Protein AF-A0A7C1LPQ9-F1 (afdb_monomer)

Nearest PDB structures (foldseek):
  4yba-assembly1_A  TM=8.830E-01  e=9.292E-02  Klebsiella pneumoniae
  3g5g-assembly1_A  TM=7.109E-01  e=3.846E-01  Enterobacter sp. RFL1396
  3g5g-assembly5_I  TM=6.993E-01  e=4.629E-01  Enterobacter sp. RFL1396
  3g5g-assembly5_J  TM=7.380E-01  e=4.924E-01  Enterobacter sp. RFL1396
  3eus-assembly1_A  TM=6.928E-01  e=1.916E+00  Ruegeria pomeroyi

Sequence (92 aa):
MVDLALIKPRLMGPNFKRLLKSLSLTKWRVSKDCNITYRTLINWQAGKTTPSDELAIRVGKYLGIIGSTEQEIMEIKKQMKELQDRIERLSK

Foldseek 3Di:
DDDLVVQQVCLAAVNVVVLCVVVVHDLVRLCVVLVHDSVVSVCRNVVNDTDDPVSSVSSCVVSCVPPPCVVVVVVVVVVVVVVVVVVVVVVD

Secondary structure (DSSP, 8-state):
---HHHHGGGGSHHHHHHHHHHTT--HHHHHHHTT--HHHHHHHHTTSSPPPHHHHHHHHHHTTSS--HHHHHHHHHHHHHHHHHHHHHH--

Radius of gyration: 17.95 Å; Cα contacts (8 Å, |Δi|>4): 73; chains: 1; bounding box: 32×23×58 Å

pLDDT: mean 90.6, std 9.87, range [56.5, 97.62]

Structure (mmCIF, N/CA/C/O backbone):
data_AF-A0A7C1LPQ9-F1
#
_entry.id   AF-A0A7C1LPQ9-F1
#
loop_
_atom_site.group_PDB
_atom_site.id
_atom_site.type_symbol
_atom_site.label_atom_id
_atom_site.label_alt_id
_atom_site.label_comp_id
_atom_site.label_asym_id
_atom_site.label_entity_id
_atom_site.label_seq_id
_atom_site.pdbx_PDB_ins_code
_atom_site.Cartn_x
_atom_site.Cartn_y
_atom_site.Cartn_z
_atom_site.occupancy
_atom_site.B_iso_or_equiv
_atom_site.auth_seq_id
_atom_site.auth_comp_id
_atom_site.auth_asym_id
_atom_site.auth_atom_id
_atom_site.pdbx_PDB_model_num
ATOM 1 N N . MET A 1 1 ? 0.669 11.288 11.824 1.00 63.47 1 MET A N 1
ATOM 2 C CA . MET A 1 1 ? 1.711 11.396 10.778 1.00 63.47 1 MET A CA 1
ATOM 3 C C . MET A 1 1 ? 1.839 10.033 10.115 1.00 63.47 1 MET A C 1
ATOM 5 O O . MET A 1 1 ? 1.835 9.045 10.835 1.00 63.47 1 MET A O 1
ATOM 9 N N . VAL A 1 2 ? 1.845 9.960 8.781 1.00 78.00 2 VAL A N 1
ATOM 10 C CA . VAL A 1 2 ? 1.959 8.684 8.051 1.00 78.00 2 VAL A CA 1
ATOM 11 C C . VAL A 1 2 ? 3.400 8.179 8.158 1.00 78.00 2 VAL A C 1
ATOM 13 O O . VAL A 1 2 ? 4.317 8.901 7.774 1.00 78.00 2 VAL A O 1
ATOM 16 N N . ASP A 1 3 ? 3.604 6.962 8.666 1.00 84.19 3 ASP A N 1
ATOM 17 C CA . ASP A 1 3 ? 4.942 6.371 8.783 1.00 84.19 3 ASP A CA 1
ATOM 18 C C . ASP A 1 3 ? 5.422 5.812 7.432 1.00 84.19 3 ASP A C 1
ATOM 20 O O . ASP A 1 3 ? 5.150 4.671 7.043 1.00 84.19 3 ASP A O 1
ATOM 24 N N . LEU A 1 4 ? 6.142 6.648 6.684 1.00 84.94 4 LEU A N 1
ATOM 25 C CA . LEU A 1 4 ? 6.663 6.303 5.361 1.00 84.94 4 LEU A CA 1
ATOM 26 C C . LEU A 1 4 ? 7.794 5.272 5.400 1.00 84.94 4 LEU A C 1
ATOM 28 O O . LEU A 1 4 ? 7.996 4.578 4.396 1.00 84.94 4 LEU A O 1
ATOM 32 N N . ALA A 1 5 ? 8.501 5.143 6.527 1.00 86.44 5 ALA A N 1
ATOM 33 C CA . ALA A 1 5 ? 9.543 4.136 6.699 1.00 86.44 5 ALA A CA 1
ATOM 34 C C . ALA A 1 5 ? 8.935 2.726 6.744 1.00 86.44 5 ALA A C 1
ATOM 36 O O . ALA A 1 5 ? 9.543 1.781 6.245 1.00 86.44 5 ALA A O 1
ATOM 37 N N . LEU A 1 6 ? 7.697 2.601 7.233 1.00 84.62 6 LEU A N 1
ATOM 38 C CA . LEU A 1 6 ? 6.939 1.350 7.210 1.00 84.62 6 LEU A CA 1
ATOM 39 C C . LEU A 1 6 ? 6.288 1.061 5.842 1.00 84.62 6 LEU A C 1
ATOM 41 O O . LEU A 1 6 ? 6.161 -0.097 5.433 1.00 84.62 6 LEU A O 1
ATOM 45 N N . ILE A 1 7 ? 5.874 2.100 5.109 1.00 88.75 7 ILE A N 1
ATOM 46 C CA . ILE A 1 7 ? 5.088 1.952 3.869 1.00 88.75 7 ILE A CA 1
ATOM 47 C C . ILE A 1 7 ? 5.965 1.669 2.651 1.00 88.75 7 ILE A C 1
ATOM 49 O O . ILE A 1 7 ? 5.677 0.743 1.889 1.00 88.75 7 ILE A O 1
ATOM 53 N N . LYS A 1 8 ? 7.036 2.444 2.441 1.00 92.69 8 LYS A N 1
ATOM 54 C CA . LYS A 1 8 ? 7.864 2.332 1.227 1.00 92.69 8 LYS A CA 1
ATOM 55 C C . LYS A 1 8 ? 8.419 0.914 1.007 1.00 92.69 8 LYS A C 1
ATOM 57 O O . LYS A 1 8 ? 8.297 0.426 -0.118 1.00 92.69 8 LYS A O 1
ATOM 62 N N . PRO A 1 9 ? 8.906 0.182 2.030 1.00 93.88 9 PRO A N 1
ATOM 63 C CA . PRO A 1 9 ? 9.373 -1.196 1.850 1.00 93.88 9 PRO A CA 1
ATOM 64 C C . PRO A 1 9 ? 8.287 -2.182 1.396 1.00 93.88 9 PRO A C 1
ATOM 66 O O . PRO A 1 9 ? 8.600 -3.191 0.759 1.00 93.88 9 PRO A O 1
ATOM 69 N N . ARG A 1 10 ? 7.007 -1.916 1.699 1.00 92.31 10 ARG A N 1
ATOM 70 C CA . ARG A 1 10 ? 5.870 -2.734 1.235 1.00 92.31 10 ARG A CA 1
ATOM 71 C C . ARG A 1 10 ? 5.546 -2.497 -0.240 1.00 92.31 10 ARG A C 1
ATOM 73 O O . ARG A 1 10 ? 5.062 -3.405 -0.911 1.00 92.31 10 ARG A O 1
ATOM 80 N N . LEU A 1 11 ? 5.847 -1.301 -0.745 1.00 93.69 11 LEU A N 1
ATOM 81 C CA . LEU A 1 11 ? 5.635 -0.894 -2.137 1.00 93.69 11 LEU A CA 1
ATOM 82 C C . LEU A 1 11 ? 6.804 -1.252 -3.064 1.00 93.69 11 LEU A C 1
ATOM 84 O O . LEU A 1 11 ? 6.754 -0.953 -4.256 1.00 93.69 11 LEU A O 1
ATOM 88 N N . MET A 1 12 ? 7.844 -1.907 -2.547 1.00 95.44 12 MET A N 1
ATOM 89 C CA . MET A 1 12 ? 9.054 -2.231 -3.298 1.00 95.44 12 MET A CA 1
ATOM 90 C C . MET A 1 12 ? 9.346 -3.730 -3.332 1.00 95.44 12 MET A C 1
ATOM 92 O O . MET A 1 12 ? 8.889 -4.513 -2.495 1.00 95.44 12 MET A O 1
ATOM 96 N N . GLY A 1 13 ? 10.150 -4.135 -4.314 1.00 94.25 13 GLY A N 1
ATOM 97 C CA . GLY A 1 13 ? 10.760 -5.457 -4.330 1.00 94.25 13 GLY A CA 1
ATOM 98 C C . GLY A 1 13 ? 9.746 -6.615 -4.381 1.00 94.25 13 GLY A C 1
ATOM 99 O O . GLY A 1 13 ? 8.626 -6.477 -4.896 1.00 94.25 13 GLY A O 1
ATOM 100 N N . PRO A 1 14 ? 10.101 -7.781 -3.808 1.00 94.00 14 PRO A N 1
ATOM 101 C CA . PRO A 1 14 ? 9.201 -8.930 -3.726 1.00 94.00 14 PRO A CA 1
ATOM 102 C C . PRO A 1 14 ? 7.990 -8.682 -2.811 1.00 94.00 14 PRO A C 1
ATOM 104 O O . PRO A 1 14 ? 6.959 -9.335 -2.986 1.00 94.00 14 PRO A O 1
ATOM 107 N N . ASN A 1 15 ? 8.073 -7.733 -1.869 1.00 93.31 15 ASN A N 1
ATOM 108 C CA . ASN A 1 15 ? 6.949 -7.353 -1.007 1.00 93.31 15 ASN A CA 1
ATOM 109 C C . ASN A 1 15 ? 5.797 -6.790 -1.829 1.00 93.31 15 ASN A C 1
ATOM 111 O O . ASN A 1 15 ? 4.660 -7.221 -1.654 1.00 93.31 15 ASN A O 1
ATOM 115 N N . PHE A 1 16 ? 6.109 -5.924 -2.793 1.00 95.00 16 PHE A N 1
ATOM 116 C CA . PHE A 1 16 ? 5.095 -5.331 -3.650 1.00 95.00 16 PHE A CA 1
ATOM 117 C C . PHE A 1 16 ? 4.355 -6.385 -4.474 1.00 95.00 16 PHE A C 1
ATOM 119 O O . PHE A 1 16 ? 3.128 -6.398 -4.526 1.00 95.00 16 PHE A O 1
ATOM 126 N N . LYS A 1 17 ? 5.088 -7.342 -5.059 1.00 94.75 17 LYS A N 1
ATOM 127 C CA . LYS A 1 17 ? 4.480 -8.453 -5.809 1.00 94.75 17 LYS A CA 1
ATOM 128 C C . LYS A 1 17 ? 3.556 -9.298 -4.923 1.00 94.75 17 LYS A C 1
ATOM 130 O O . LYS A 1 17 ? 2.474 -9.671 -5.371 1.00 94.75 17 LYS A O 1
ATOM 135 N N . ARG A 1 18 ? 3.976 -9.608 -3.690 1.00 95.19 18 ARG A N 1
ATOM 136 C CA . ARG A 1 18 ? 3.165 -10.374 -2.727 1.00 95.19 18 ARG A CA 1
ATOM 137 C C . ARG A 1 18 ? 1.899 -9.621 -2.329 1.00 95.19 18 ARG A C 1
ATOM 139 O O . ARG A 1 18 ? 0.831 -10.220 -2.350 1.00 95.19 18 ARG A O 1
ATOM 146 N N . LEU A 1 19 ? 2.020 -8.326 -2.055 1.00 94.19 19 LEU A N 1
ATOM 147 C CA . LEU A 1 19 ? 0.898 -7.465 -1.693 1.00 94.19 19 LEU A CA 1
ATOM 148 C C . LEU A 1 19 ? -0.151 -7.381 -2.809 1.00 94.19 19 LEU A C 1
ATOM 150 O O . LEU A 1 19 ? -1.341 -7.539 -2.563 1.00 94.19 19 LEU A O 1
ATOM 154 N N . LEU A 1 20 ? 0.277 -7.187 -4.059 1.00 95.38 20 LEU A N 1
ATOM 155 C CA . LEU A 1 20 ? -0.663 -7.170 -5.181 1.00 95.38 20 LEU A CA 1
ATOM 156 C C . LEU A 1 20 ? -1.371 -8.517 -5.348 1.00 95.38 20 LEU A C 1
ATOM 158 O O . LEU A 1 20 ? -2.570 -8.548 -5.613 1.00 95.38 20 LEU A O 1
ATOM 162 N N . LYS A 1 21 ? -0.651 -9.626 -5.137 1.00 96.12 21 LYS A N 1
ATOM 163 C CA . LYS A 1 21 ? -1.233 -10.970 -5.194 1.00 96.12 21 LYS A CA 1
ATOM 164 C C . LYS A 1 21 ? -2.279 -11.192 -4.096 1.00 96.12 21 LYS A C 1
ATOM 166 O O . LYS A 1 21 ? -3.316 -11.766 -4.397 1.00 96.12 21 LYS A O 1
ATOM 171 N N . SER A 1 22 ? -2.038 -10.740 -2.861 1.00 95.19 22 SER A N 1
ATOM 172 C CA . SER A 1 22 ? -3.015 -10.884 -1.767 1.00 95.19 22 SER A CA 1
ATOM 173 C C . SER A 1 22 ? -4.271 -10.036 -1.966 1.00 95.19 22 SER A C 1
ATOM 175 O O . SER A 1 22 ? -5.322 -10.386 -1.448 1.00 95.19 22 SER A O 1
ATOM 177 N N . LEU A 1 23 ? -4.164 -8.938 -2.717 1.00 93.81 23 LEU A N 1
ATOM 178 C CA . LEU A 1 23 ? -5.282 -8.050 -3.040 1.00 93.81 23 LEU A CA 1
ATOM 179 C C . LEU A 1 23 ? -5.959 -8.393 -4.378 1.00 93.81 23 LEU A C 1
ATOM 181 O O . LEU A 1 23 ? -6.850 -7.668 -4.805 1.00 93.81 23 LEU A O 1
ATOM 185 N N . SER A 1 24 ? -5.529 -9.455 -5.072 1.00 96.31 24 SER A N 1
ATOM 186 C CA . SER A 1 24 ? -6.005 -9.799 -6.425 1.00 96.31 24 SER A CA 1
ATOM 187 C C . SER A 1 24 ? -5.884 -8.639 -7.430 1.00 96.31 24 SER A C 1
ATOM 189 O O . SER A 1 24 ? -6.682 -8.501 -8.355 1.00 96.31 24 SER A O 1
ATOM 191 N N . LEU A 1 25 ? -4.860 -7.796 -7.262 1.00 96.06 25 LEU A N 1
ATOM 192 C CA . LEU A 1 25 ? -4.603 -6.620 -8.090 1.00 96.06 25 LEU A CA 1
ATOM 193 C C . LEU A 1 25 ? -3.454 -6.854 -9.068 1.00 96.06 25 LEU A C 1
ATOM 195 O O . LEU A 1 25 ? -2.505 -7.600 -8.823 1.00 96.06 25 LEU A O 1
ATOM 199 N N . THR A 1 26 ? -3.498 -6.129 -10.183 1.00 96.56 26 THR A N 1
ATOM 200 C CA . THR A 1 26 ? -2.395 -6.072 -11.144 1.00 96.56 26 THR A CA 1
ATOM 201 C C . THR A 1 26 ? -1.694 -4.721 -11.068 1.00 96.56 26 THR A C 1
ATOM 203 O O . THR A 1 26 ? -2.306 -3.696 -10.770 1.00 96.56 26 THR A O 1
ATOM 206 N N . LYS A 1 27 ? -0.402 -4.685 -11.421 1.00 95.94 27 LYS A N 1
ATOM 207 C CA . LYS A 1 27 ? 0.329 -3.416 -11.590 1.00 95.94 27 LYS A CA 1
ATOM 208 C C . LYS A 1 27 ? -0.364 -2.485 -12.592 1.00 95.94 27 LYS A C 1
ATOM 210 O O . LYS A 1 27 ? -0.296 -1.275 -12.440 1.00 95.94 27 LYS A O 1
ATOM 215 N N . TRP A 1 28 ? -1.026 -3.038 -13.610 1.00 97.44 28 TRP A N 1
ATOM 216 C CA . TRP A 1 28 ? -1.789 -2.246 -14.574 1.00 97.44 28 TRP A CA 1
ATOM 217 C C . TRP A 1 28 ? -2.953 -1.517 -13.899 1.00 97.44 28 TRP A C 1
ATOM 219 O O . TRP A 1 28 ? -3.121 -0.320 -14.116 1.00 97.44 28 TRP A O 1
ATOM 229 N N . ARG A 1 29 ? -3.691 -2.202 -13.017 1.00 96.75 29 ARG A N 1
ATOM 230 C CA . ARG A 1 29 ? -4.793 -1.591 -12.270 1.00 96.75 29 ARG A CA 1
ATOM 231 C C . ARG A 1 29 ? -4.302 -0.467 -11.355 1.00 96.75 29 ARG A C 1
ATOM 233 O O . ARG A 1 29 ? -4.827 0.635 -11.423 1.00 96.75 29 ARG A O 1
ATOM 240 N N . VAL A 1 30 ? -3.222 -0.704 -10.605 1.00 96.56 30 VAL A N 1
ATOM 241 C CA . VAL A 1 30 ? -2.576 0.330 -9.771 1.00 96.56 30 VAL A CA 1
ATOM 242 C C . VAL A 1 30 ? -2.094 1.513 -10.617 1.00 96.56 30 VAL A C 1
ATOM 244 O O . VAL A 1 30 ? -2.252 2.663 -10.228 1.00 96.56 30 VAL A O 1
ATOM 247 N N . SER A 1 31 ? -1.521 1.246 -11.795 1.00 97.56 31 SER A N 1
ATOM 248 C CA . SER A 1 31 ? -1.056 2.286 -12.720 1.00 97.56 31 SER A CA 1
ATOM 249 C C . SER A 1 31 ? -2.193 3.215 -13.149 1.00 97.56 31 SER A C 1
ATOM 251 O O . SER A 1 31 ? -2.033 4.436 -13.103 1.00 97.56 31 SER A O 1
ATOM 253 N N . LYS A 1 32 ? -3.339 2.639 -13.526 1.00 97.31 32 LYS A N 1
ATOM 254 C CA . LYS A 1 32 ? -4.526 3.386 -13.949 1.00 97.31 32 LYS A CA 1
ATOM 255 C C . LYS A 1 32 ? -5.168 4.144 -12.793 1.00 97.31 32 LYS A C 1
ATOM 257 O O . LYS A 1 32 ? -5.356 5.350 -12.906 1.00 97.31 32 LYS A O 1
ATOM 262 N N . ASP A 1 33 ? -5.423 3.469 -11.680 1.00 95.94 33 ASP A N 1
ATOM 263 C CA . ASP A 1 33 ? -6.206 4.036 -10.580 1.00 95.94 33 ASP A CA 1
ATOM 264 C C . ASP A 1 33 ? -5.402 5.051 -9.745 1.00 95.94 33 ASP A C 1
ATOM 266 O O . ASP A 1 33 ? -5.970 5.991 -9.197 1.00 95.94 33 ASP A O 1
ATOM 270 N N . CYS A 1 34 ? -4.072 4.916 -9.668 1.00 95.06 34 CYS A N 1
ATOM 271 C CA . CYS A 1 34 ? -3.209 5.861 -8.945 1.00 95.06 34 CYS A CA 1
ATOM 272 C C . CYS A 1 34 ? -2.561 6.929 -9.840 1.00 95.06 34 CYS A C 1
ATOM 274 O O . CYS A 1 34 ? -1.769 7.733 -9.336 1.00 95.06 34 CYS A O 1
ATOM 276 N N . ASN A 1 35 ? -2.856 6.935 -11.146 1.00 96.12 35 ASN A N 1
ATOM 277 C CA . ASN A 1 35 ? -2.221 7.804 -12.140 1.00 96.12 35 ASN A CA 1
ATOM 278 C C . ASN A 1 35 ? -0.681 7.797 -12.030 1.00 96.12 35 ASN A C 1
ATOM 280 O O . ASN A 1 35 ? -0.031 8.820 -11.806 1.00 96.12 35 ASN A O 1
ATOM 284 N N . ILE A 1 36 ? -0.102 6.600 -12.115 1.00 96.00 36 ILE A N 1
ATOM 285 C CA . ILE A 1 36 ? 1.344 6.365 -12.075 1.00 96.00 36 ILE A CA 1
ATOM 286 C C . ILE A 1 36 ? 1.732 5.498 -13.264 1.00 96.00 36 ILE A C 1
ATOM 288 O O . ILE A 1 36 ? 0.999 4.584 -13.636 1.00 96.00 36 ILE A O 1
ATOM 292 N N . THR A 1 37 ? 2.883 5.748 -13.888 1.00 97.25 37 THR A N 1
ATOM 293 C CA . THR A 1 37 ? 3.267 4.948 -15.056 1.00 97.25 37 THR A CA 1
ATOM 294 C C . THR A 1 37 ? 3.523 3.491 -14.665 1.00 97.25 37 THR A C 1
ATOM 296 O O . THR A 1 37 ? 4.117 3.191 -13.625 1.00 97.25 37 THR A O 1
ATOM 299 N N . TYR A 1 38 ? 3.132 2.565 -15.539 1.00 97.19 38 TYR A N 1
ATOM 300 C CA . TYR A 1 38 ? 3.409 1.141 -15.351 1.00 97.19 38 TYR A CA 1
ATOM 301 C C . TYR A 1 38 ? 4.915 0.865 -15.187 1.00 97.19 38 TYR A C 1
ATOM 303 O O . TYR A 1 38 ? 5.317 0.021 -14.384 1.00 97.19 38 TYR A O 1
ATOM 311 N N . ARG A 1 39 ? 5.761 1.634 -15.891 1.00 97.62 39 ARG A N 1
ATOM 312 C CA . ARG A 1 39 ? 7.225 1.553 -15.791 1.00 97.62 39 ARG A CA 1
ATOM 313 C C . ARG A 1 39 ? 7.728 1.898 -14.390 1.00 97.62 39 ARG A C 1
ATOM 315 O O . ARG A 1 39 ? 8.609 1.208 -13.884 1.00 97.62 39 ARG A O 1
ATOM 322 N N . THR A 1 40 ? 7.145 2.904 -13.742 1.00 96.62 40 THR A N 1
ATOM 323 C CA . THR A 1 40 ? 7.477 3.256 -12.356 1.00 96.62 40 THR A CA 1
ATOM 324 C C . THR A 1 40 ? 7.208 2.081 -11.413 1.00 96.62 40 THR A C 1
ATOM 326 O O . THR A 1 40 ? 8.077 1.718 -10.627 1.00 96.62 40 THR A O 1
ATOM 329 N N . LEU A 1 41 ? 6.063 1.407 -11.558 1.00 96.75 41 LEU A N 1
ATOM 330 C CA . LEU A 1 41 ? 5.718 0.236 -10.742 1.00 96.75 41 LEU A CA 1
ATOM 331 C C . LEU A 1 41 ? 6.632 -0.970 -11.002 1.00 96.75 41 LEU A C 1
ATOM 333 O O . LEU A 1 41 ? 6.945 -1.715 -10.073 1.00 96.75 41 LEU A O 1
ATOM 337 N N . ILE A 1 42 ? 7.085 -1.169 -12.245 1.00 97.19 42 ILE A N 1
ATOM 338 C CA . ILE A 1 42 ? 8.121 -2.168 -12.556 1.00 97.19 42 ILE A CA 1
ATOM 339 C C . ILE A 1 42 ? 9.413 -1.838 -11.807 1.00 97.19 42 ILE A C 1
ATOM 341 O O . ILE A 1 42 ? 9.987 -2.721 -11.171 1.00 97.19 42 ILE A O 1
ATOM 345 N N . ASN A 1 43 ? 9.864 -0.584 -11.863 1.00 97.31 43 ASN A N 1
ATOM 346 C CA . ASN A 1 43 ? 11.102 -0.167 -11.210 1.00 97.31 43 ASN A CA 1
ATOM 347 C C . ASN A 1 43 ? 11.019 -0.313 -9.685 1.00 97.31 43 ASN A C 1
ATOM 349 O O . ASN A 1 43 ? 11.984 -0.769 -9.074 1.00 97.31 43 ASN A O 1
ATOM 353 N N . TRP A 1 44 ? 9.866 -0.015 -9.080 1.00 96.81 44 TRP A N 1
ATOM 354 C CA . TRP A 1 44 ? 9.622 -0.256 -7.655 1.00 96.81 44 TRP A CA 1
ATOM 355 C C . TRP A 1 44 ? 9.688 -1.742 -7.307 1.00 96.81 44 TRP A C 1
ATOM 357 O O . TRP A 1 44 ? 10.398 -2.130 -6.381 1.00 96.81 44 TRP A O 1
ATOM 367 N N . GLN A 1 45 ? 9.013 -2.598 -8.083 1.00 95.69 45 GLN A N 1
ATOM 368 C CA . GLN A 1 45 ? 9.035 -4.048 -7.867 1.00 95.69 45 GLN A CA 1
ATOM 369 C C . GLN A 1 45 ? 10.439 -4.644 -8.053 1.00 95.69 45 GLN A C 1
ATOM 371 O O . GLN A 1 45 ? 10.779 -5.633 -7.414 1.00 95.69 45 GLN A O 1
ATOM 376 N N . ALA A 1 46 ? 11.252 -4.057 -8.930 1.00 95.62 46 ALA A N 1
ATOM 377 C CA . ALA A 1 46 ? 12.643 -4.446 -9.133 1.00 95.62 46 ALA A CA 1
ATOM 378 C C . ALA A 1 46 ? 13.602 -3.833 -8.094 1.00 95.62 46 ALA A C 1
ATOM 380 O O . ALA A 1 46 ? 14.791 -4.126 -8.137 1.00 95.62 46 ALA A O 1
ATOM 381 N N . GLY A 1 47 ? 13.118 -2.964 -7.197 1.00 94.50 47 GLY A N 1
ATOM 382 C CA . GLY A 1 47 ? 13.947 -2.263 -6.212 1.00 94.50 47 GLY A CA 1
ATOM 383 C C . GLY A 1 47 ? 14.870 -1.192 -6.805 1.00 94.50 47 GLY A C 1
ATOM 384 O O . GLY A 1 47 ? 15.749 -0.703 -6.110 1.00 94.50 47 GLY A O 1
ATOM 385 N N . LYS A 1 48 ? 14.679 -0.808 -8.075 1.00 96.00 48 LYS A N 1
ATOM 386 C CA . LYS A 1 48 ? 15.539 0.158 -8.784 1.00 96.00 48 LYS A CA 1
ATOM 387 C C . LYS A 1 48 ? 15.324 1.599 -8.335 1.00 96.00 48 LYS A C 1
ATOM 389 O O . LYS A 1 48 ? 16.217 2.425 -8.467 1.00 96.00 48 LYS A O 1
ATOM 394 N N . THR A 1 49 ? 14.119 1.916 -7.874 1.00 95.81 49 THR A N 1
ATOM 395 C CA . THR A 1 49 ? 13.740 3.273 -7.468 1.00 95.81 49 THR A CA 1
ATOM 396 C C . THR A 1 49 ? 12.792 3.208 -6.28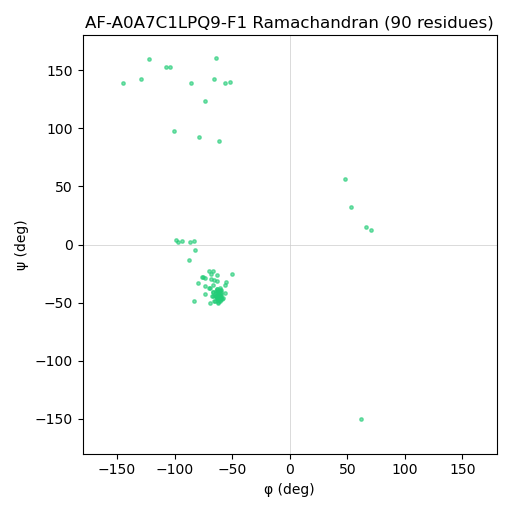4 1.00 95.81 49 THR A C 1
ATOM 398 O O . THR A 1 49 ? 11.863 2.397 -6.294 1.00 95.81 49 THR A O 1
ATOM 401 N N . THR A 1 50 ? 12.983 4.106 -5.325 1.00 94.31 50 THR A N 1
ATOM 402 C CA . THR A 1 50 ? 12.105 4.268 -4.163 1.00 94.31 50 THR A CA 1
ATOM 403 C C . THR A 1 50 ? 10.937 5.201 -4.505 1.00 94.31 50 THR A C 1
ATOM 405 O O . THR A 1 50 ? 11.151 6.208 -5.183 1.00 94.31 50 THR A O 1
ATOM 408 N N . PRO A 1 51 ? 9.701 4.909 -4.061 1.00 94.56 51 PRO A N 1
ATOM 409 C CA . P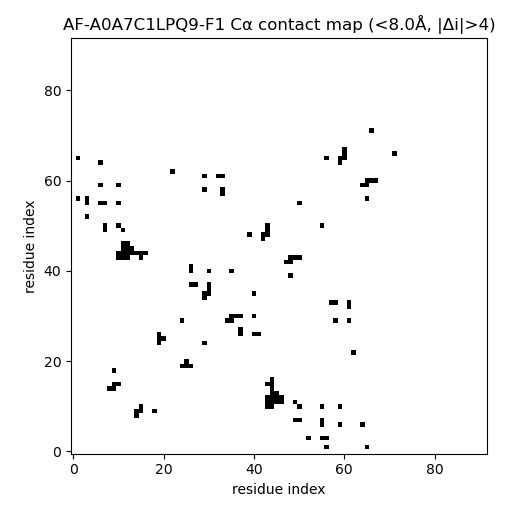RO A 1 51 ? 8.584 5.841 -4.181 1.00 94.56 51 PRO A CA 1
ATOM 410 C C . PRO A 1 51 ? 8.889 7.190 -3.514 1.00 94.56 51 PRO A C 1
ATOM 412 O O . PRO A 1 51 ? 9.413 7.223 -2.395 1.00 94.56 51 PRO A O 1
ATOM 415 N N . SER A 1 52 ? 8.500 8.295 -4.158 1.00 95.44 52 SER A N 1
ATOM 416 C CA . SER A 1 52 ? 8.403 9.584 -3.464 1.00 95.44 52 SER A CA 1
ATOM 417 C C . SER A 1 52 ? 7.324 9.516 -2.382 1.00 95.44 52 SER A C 1
ATOM 419 O O . SER A 1 52 ? 6.445 8.655 -2.432 1.00 95.44 52 SER A O 1
ATOM 421 N N . ASP A 1 53 ? 7.376 10.422 -1.411 1.00 94.06 53 ASP A N 1
ATOM 422 C CA . ASP A 1 53 ? 6.428 10.452 -0.290 1.00 94.06 53 ASP A CA 1
ATOM 423 C C . ASP A 1 53 ? 4.984 10.575 -0.782 1.00 94.06 53 ASP A C 1
ATOM 425 O O . ASP A 1 53 ? 4.116 9.798 -0.391 1.00 94.06 53 ASP A O 1
ATOM 429 N N . GLU A 1 54 ? 4.747 11.480 -1.728 1.00 93.12 54 GLU A N 1
ATOM 430 C CA . GLU A 1 54 ? 3.438 11.691 -2.341 1.00 93.12 54 GLU A CA 1
ATOM 431 C C . GLU A 1 54 ? 2.907 10.423 -3.032 1.00 93.12 54 GLU A C 1
ATOM 433 O O . GLU A 1 54 ? 1.755 10.021 -2.835 1.00 93.12 54 GLU A O 1
ATOM 438 N N . LEU A 1 55 ? 3.758 9.750 -3.814 1.00 94.06 55 LEU A N 1
ATOM 439 C CA . LEU A 1 55 ? 3.386 8.523 -4.515 1.00 94.06 55 LEU A CA 1
ATOM 440 C C . LEU A 1 55 ? 3.193 7.351 -3.545 1.00 94.06 55 LEU A C 1
ATOM 442 O O . LEU A 1 55 ? 2.271 6.557 -3.729 1.00 94.06 55 LEU A O 1
ATOM 446 N N . ALA A 1 56 ? 4.016 7.260 -2.499 1.00 94.25 56 ALA A N 1
ATOM 447 C CA . ALA A 1 56 ? 3.881 6.262 -1.445 1.00 94.25 56 ALA A CA 1
ATOM 448 C C . ALA A 1 56 ? 2.552 6.418 -0.700 1.00 94.25 56 ALA A C 1
ATOM 450 O O . ALA A 1 56 ? 1.874 5.424 -0.4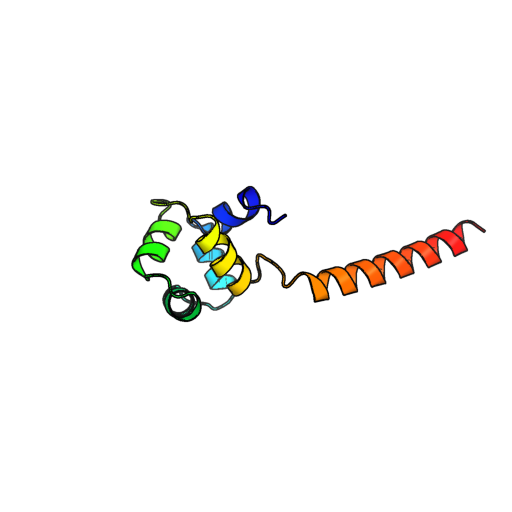52 1.00 94.25 56 ALA A O 1
ATOM 451 N N . ILE A 1 57 ? 2.151 7.655 -0.394 1.00 91.81 57 ILE A N 1
ATOM 452 C CA . ILE A 1 57 ? 0.876 7.944 0.266 1.00 91.81 57 ILE A CA 1
ATOM 453 C C . ILE A 1 57 ? -0.293 7.579 -0.643 1.00 91.81 57 ILE A C 1
ATOM 455 O O . ILE A 1 57 ? -1.217 6.886 -0.224 1.00 91.81 57 ILE A O 1
ATOM 459 N N . ARG A 1 58 ? -0.261 8.016 -1.901 1.00 92.69 58 ARG A N 1
ATOM 460 C CA . ARG A 1 58 ? -1.347 7.774 -2.856 1.00 92.69 58 ARG A CA 1
ATOM 461 C C . ARG A 1 58 ? -1.557 6.286 -3.131 1.00 92.69 58 ARG A C 1
ATOM 463 O O . ARG A 1 58 ? -2.674 5.792 -2.999 1.00 92.69 58 ARG A O 1
ATOM 470 N N . VAL A 1 59 ? -0.484 5.561 -3.445 1.00 93.62 59 VAL A N 1
ATOM 471 C CA . VAL A 1 59 ? -0.552 4.112 -3.681 1.00 93.62 59 VAL A CA 1
ATOM 472 C C . VAL A 1 59 ? -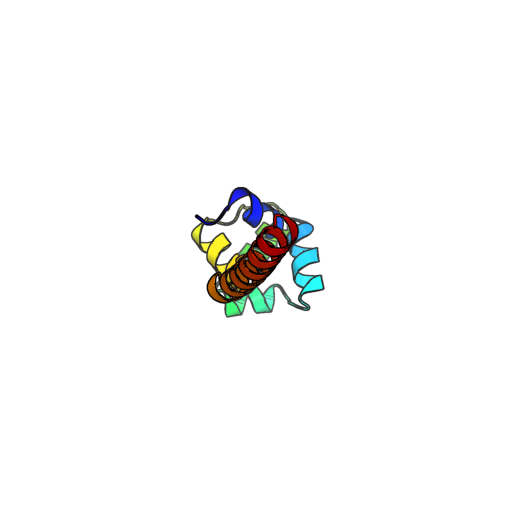0.843 3.362 -2.378 1.00 93.62 59 VAL A C 1
ATOM 474 O O . VAL A 1 59 ? -1.620 2.414 -2.382 1.00 93.62 59 VAL A O 1
ATOM 477 N N . GLY A 1 60 ? -0.286 3.802 -1.248 1.00 92.19 60 GLY A N 1
ATOM 478 C CA . GLY A 1 60 ? -0.546 3.215 0.066 1.00 92.19 60 GLY A CA 1
ATOM 479 C C . GLY A 1 60 ? -2.013 3.309 0.490 1.00 92.19 60 GLY A C 1
ATOM 480 O O . GLY A 1 60 ? -2.543 2.331 1.007 1.00 92.19 60 GLY A O 1
ATOM 481 N N . LYS A 1 61 ? -2.682 4.438 0.217 1.00 90.44 61 LYS A N 1
ATOM 482 C CA . LYS A 1 61 ? -4.131 4.605 0.426 1.00 90.44 61 LYS A CA 1
ATOM 483 C C . LYS A 1 61 ? -4.939 3.680 -0.477 1.00 90.44 61 LYS A C 1
ATOM 485 O O . LYS A 1 61 ? -5.811 2.968 0.001 1.00 90.44 61 LYS A O 1
ATOM 490 N N . TYR A 1 62 ? -4.615 3.649 -1.771 1.00 92.62 62 TYR A N 1
ATOM 491 C CA . TYR A 1 62 ? -5.307 2.786 -2.732 1.00 92.62 62 TYR A CA 1
ATOM 492 C C . TYR A 1 62 ? -5.198 1.295 -2.374 1.00 92.62 62 TYR A C 1
ATOM 494 O O . TYR A 1 62 ? -6.164 0.552 -2.498 1.00 92.62 62 TYR A O 1
ATOM 502 N N . LEU A 1 63 ? -4.030 0.858 -1.898 1.00 91.06 63 LEU A N 1
ATOM 503 C CA . LEU A 1 63 ? -3.781 -0.528 -1.495 1.00 91.06 63 LEU A CA 1
ATOM 504 C C . LEU A 1 63 ? -4.247 -0.847 -0.063 1.00 91.06 63 LEU A C 1
ATOM 506 O O . LEU A 1 63 ? -3.983 -1.949 0.413 1.00 91.06 63 LEU A O 1
ATOM 510 N N . GLY A 1 64 ? -4.871 0.102 0.645 1.00 86.81 64 GLY A N 1
ATOM 511 C CA . GLY A 1 64 ? -5.330 -0.084 2.026 1.00 86.81 64 GLY A CA 1
ATOM 512 C C . GLY A 1 64 ? -4.207 -0.265 3.056 1.00 86.81 64 GLY A C 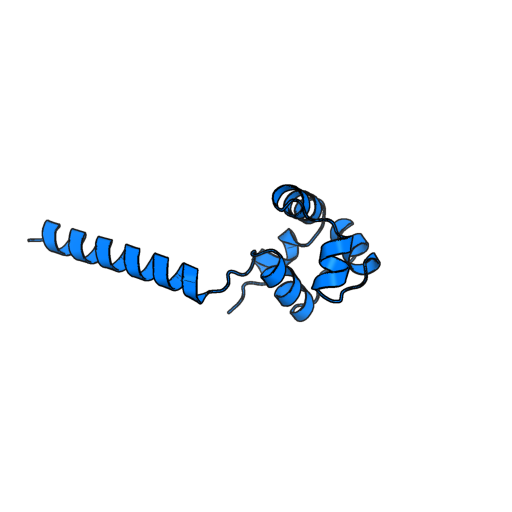1
ATOM 513 O O . GLY A 1 64 ? -4.457 -0.712 4.167 1.00 86.81 64 GLY A O 1
ATOM 514 N N . ILE A 1 65 ? -2.957 0.062 2.709 1.00 85.75 65 ILE A N 1
ATOM 515 C CA . ILE A 1 65 ? -1.819 0.052 3.650 1.00 85.75 65 ILE A CA 1
ATOM 516 C C . ILE A 1 65 ? -1.920 1.245 4.601 1.00 85.75 65 ILE A C 1
ATOM 518 O O . ILE A 1 65 ? -1.524 1.170 5.761 1.00 85.75 65 ILE A O 1
ATOM 522 N N . ILE A 1 66 ? -2.413 2.360 4.069 1.00 82.38 66 ILE A N 1
ATOM 523 C CA . ILE A 1 66 ? -2.765 3.545 4.832 1.00 82.38 66 ILE A CA 1
ATOM 524 C C . ILE A 1 66 ? -4.273 3.468 4.983 1.00 82.38 66 ILE A C 1
ATOM 526 O O . ILE A 1 66 ? -4.997 3.800 4.043 1.00 82.38 66 ILE A O 1
ATOM 530 N N . GLY A 1 67 ? -4.719 2.969 6.134 1.00 68.88 67 GLY A N 1
ATOM 531 C CA . GLY A 1 67 ? -6.133 2.916 6.466 1.00 68.88 67 GLY A CA 1
ATOM 532 C C . GLY A 1 67 ? -6.770 4.291 6.290 1.00 68.88 67 GLY A C 1
ATOM 533 O O . GLY A 1 67 ? -6.175 5.324 6.623 1.00 68.88 67 GLY A O 1
ATOM 534 N N . SER A 1 68 ? -7.985 4.308 5.747 1.00 58.84 68 SER A N 1
ATOM 535 C CA . SER A 1 68 ? -8.907 5.427 5.912 1.00 58.84 68 SER A CA 1
ATOM 536 C C . SER A 1 68 ? -9.176 5.528 7.410 1.00 58.84 68 SER A C 1
ATOM 538 O O . SER A 1 68 ? -10.046 4.852 7.950 1.00 58.84 68 SER A O 1
ATOM 540 N N . THR A 1 69 ? -8.336 6.307 8.085 1.00 62.12 69 THR A N 1
ATOM 541 C CA . THR A 1 69 ? -8.118 6.317 9.534 1.00 62.12 69 THR A CA 1
ATOM 542 C C . THR A 1 69 ? -9.398 6.403 10.357 1.00 62.12 69 THR A C 1
ATOM 544 O O . THR A 1 69 ? -9.414 5.946 11.486 1.00 62.12 69 THR A O 1
ATOM 547 N N . GLU A 1 70 ? -10.487 6.950 9.828 1.00 57.50 70 GLU A N 1
ATOM 548 C CA . GLU A 1 70 ? -11.703 7.179 10.606 1.00 57.50 70 GLU A CA 1
ATOM 549 C C . GLU A 1 70 ? -12.403 5.894 11.058 1.00 57.50 70 GLU A C 1
ATOM 551 O O . GLU A 1 70 ? -12.766 5.801 12.227 1.00 57.50 70 GLU A O 1
ATOM 556 N N . GLN A 1 71 ? -12.561 4.887 10.195 1.00 56.50 71 GLN A N 1
ATOM 557 C CA . GLN A 1 71 ? -13.309 3.672 10.554 1.00 56.50 71 GLN A CA 1
ATOM 558 C C . GLN A 1 71 ? -12.527 2.770 11.513 1.00 56.50 71 GLN A C 1
ATOM 560 O O . GLN A 1 71 ? -13.074 2.309 12.513 1.00 56.50 71 GLN A O 1
ATOM 565 N N . GLU A 1 72 ? -11.231 2.589 11.264 1.00 70.94 72 GLU A N 1
ATOM 566 C CA . GLU A 1 72 ? -10.350 1.821 12.149 1.00 70.94 72 GLU A CA 1
ATOM 567 C C . GLU A 1 72 ? -10.162 2.523 13.501 1.00 70.94 72 GLU A C 1
ATOM 569 O O . GLU A 1 72 ? -10.225 1.874 14.543 1.00 70.94 72 GLU A O 1
ATOM 574 N N . ILE A 1 73 ? -10.011 3.857 13.521 1.00 75.12 73 ILE A N 1
ATOM 575 C CA . ILE A 1 73 ? -9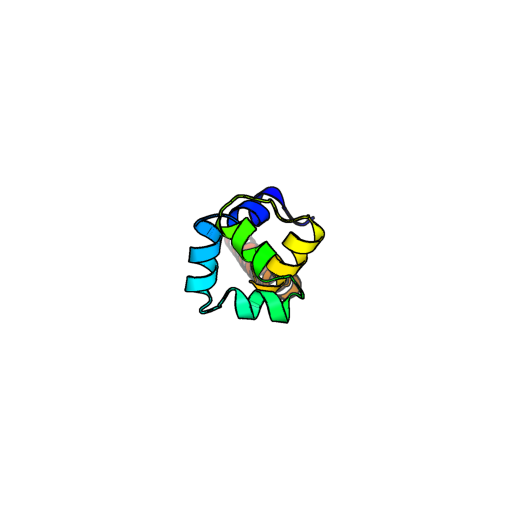.942 4.621 14.777 1.00 75.12 73 ILE A CA 1
ATOM 576 C C . ILE A 1 73 ? -11.262 4.524 15.547 1.00 75.12 73 ILE A C 1
ATOM 578 O O . ILE A 1 73 ? -11.228 4.418 16.772 1.00 75.12 73 ILE A O 1
ATOM 582 N N . MET A 1 74 ? -12.416 4.570 14.872 1.00 78.44 74 MET A N 1
ATOM 583 C CA . MET A 1 74 ? -13.718 4.417 15.530 1.00 78.44 74 MET A CA 1
ATOM 584 C C . MET A 1 74 ? -13.863 3.044 16.189 1.00 78.44 74 MET A C 1
ATOM 586 O O . MET A 1 74 ? -14.258 2.975 17.353 1.00 78.44 74 MET A O 1
ATOM 590 N N . GLU A 1 75 ? -13.491 1.974 15.488 1.00 84.94 75 GLU A N 1
ATOM 591 C CA . GLU A 1 75 ? -13.568 0.614 16.023 1.00 84.94 75 GLU A CA 1
ATOM 592 C C . GLU A 1 75 ? -12.608 0.422 17.207 1.00 84.94 75 GLU A C 1
ATOM 594 O O . GLU A 1 75 ? -13.014 -0.057 18.266 1.00 84.94 75 GLU A O 1
ATOM 599 N N . ILE A 1 76 ? -11.365 0.904 17.092 1.00 88.31 76 ILE A N 1
ATOM 600 C CA . ILE A 1 76 ? -10.386 0.853 18.188 1.00 88.31 76 ILE A CA 1
ATOM 601 C C . ILE A 1 76 ? -10.882 1.646 19.402 1.00 88.31 76 ILE A C 1
ATOM 603 O O . ILE A 1 76 ? -10.810 1.158 20.529 1.00 88.31 76 ILE A O 1
ATOM 607 N N . LYS A 1 77 ? -11.424 2.854 19.203 1.00 89.69 77 LYS A N 1
ATOM 608 C CA . LYS A 1 77 ? -11.974 3.669 20.299 1.00 89.69 77 LYS A CA 1
ATOM 609 C C . LYS A 1 77 ? -13.141 2.977 20.996 1.00 89.69 77 LYS A C 1
ATOM 611 O O . LYS A 1 77 ? -13.234 3.041 22.221 1.00 89.69 77 LYS A O 1
ATOM 616 N N . LYS A 1 78 ? -14.016 2.317 20.234 1.00 93.94 78 LYS A N 1
ATOM 617 C CA . LYS A 1 78 ? -15.135 1.544 20.781 1.00 93.94 78 LYS A CA 1
ATOM 618 C C . LYS A 1 78 ? -14.628 0.393 21.652 1.00 93.94 78 LYS A C 1
ATOM 620 O O . LYS A 1 78 ? -15.039 0.283 22.804 1.00 93.94 78 LYS A O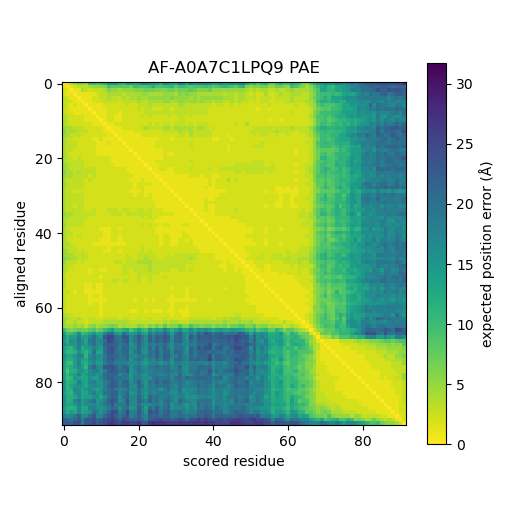 1
ATOM 625 N N . GLN A 1 79 ? -13.683 -0.393 21.140 1.00 96.00 79 GLN A N 1
ATOM 626 C CA . GLN A 1 79 ? -13.078 -1.508 21.875 1.00 96.00 79 GLN A CA 1
ATOM 627 C C . GLN A 1 79 ? -12.336 -1.038 23.135 1.00 96.00 79 GLN A C 1
ATOM 629 O O . GLN A 1 79 ? -12.467 -1.648 24.195 1.00 96.00 79 GLN A O 1
ATOM 634 N N . MET A 1 80 ? -11.600 0.077 23.060 1.00 96.06 80 MET A N 1
ATOM 635 C CA . MET A 1 80 ? -10.931 0.670 24.224 1.00 96.06 80 MET A CA 1
ATOM 636 C C . MET A 1 80 ? -11.924 1.058 25.317 1.00 96.06 80 MET A C 1
ATOM 638 O O . MET A 1 80 ? -11.666 0.786 26.488 1.00 96.06 80 MET A O 1
ATOM 642 N N . LYS A 1 81 ? -13.058 1.660 24.944 1.00 96.56 81 LYS A N 1
ATOM 643 C CA . LYS A 1 81 ? -14.098 2.044 25.901 1.00 96.56 81 LYS A CA 1
ATOM 644 C C . LYS A 1 81 ? -14.701 0.826 26.601 1.00 96.56 81 LYS A C 1
ATOM 646 O O . LYS A 1 81 ? -14.799 0.814 27.820 1.00 96.56 81 LYS A O 1
ATOM 651 N N . GLU A 1 82 ? -15.030 -0.226 25.854 1.00 97.31 82 GLU A N 1
ATOM 652 C CA . GLU A 1 82 ? -15.550 -1.470 26.440 1.00 97.31 82 GLU A CA 1
ATOM 653 C C . GLU A 1 82 ? -14.556 -2.110 27.419 1.00 97.31 82 GLU A C 1
ATOM 655 O O . GLU A 1 82 ? -14.948 -2.609 28.474 1.00 97.31 82 GLU A O 1
ATOM 660 N N . LEU A 1 83 ? -13.260 -2.086 27.099 1.00 97.31 83 LEU A N 1
ATOM 661 C CA . LEU A 1 83 ? -12.221 -2.583 28.000 1.00 97.31 83 LEU A CA 1
ATOM 662 C C . LEU A 1 83 ? -12.091 -1.724 29.259 1.00 97.31 83 LEU A C 1
ATOM 664 O O . LEU A 1 83 ? -11.958 -2.279 30.347 1.00 97.31 83 LEU A O 1
ATOM 668 N N . GLN A 1 84 ? -12.165 -0.399 29.131 1.00 97.12 84 GLN A N 1
ATOM 669 C CA . GLN A 1 84 ? -12.145 0.516 30.274 1.00 97.12 84 GLN A CA 1
ATOM 670 C C . GLN A 1 84 ? -13.329 0.262 31.210 1.00 97.12 84 GLN A C 1
ATOM 672 O O . GLN A 1 84 ? -13.120 0.068 32.406 1.00 97.12 84 GLN A O 1
ATOM 677 N N . ASP A 1 85 ? -14.540 0.149 30.661 1.00 96.88 85 ASP A N 1
ATOM 678 C CA . ASP A 1 85 ? -15.748 -0.146 31.436 1.00 96.88 85 ASP A CA 1
ATOM 679 C C . ASP A 1 85 ? -15.632 -1.500 32.160 1.00 96.88 85 ASP A C 1
ATOM 681 O O . ASP A 1 85 ? -16.079 -1.659 33.297 1.00 96.88 85 ASP A O 1
ATOM 685 N N . ARG A 1 86 ? -15.008 -2.501 31.521 1.00 97.19 86 ARG A N 1
ATOM 686 C CA . ARG A 1 86 ? -14.742 -3.810 32.141 1.00 97.19 86 ARG A CA 1
ATOM 687 C C . ARG A 1 86 ? -13.720 -3.717 33.269 1.00 97.19 86 ARG A C 1
ATOM 689 O O . ARG A 1 86 ? -13.944 -4.322 34.312 1.00 97.19 86 ARG A O 1
ATOM 696 N N . ILE A 1 87 ? -12.625 -2.982 33.075 1.00 97.06 87 ILE A N 1
ATOM 697 C CA . ILE A 1 87 ? -11.603 -2.776 34.110 1.00 97.06 87 ILE A CA 1
ATOM 698 C C . ILE A 1 87 ? -12.216 -2.070 35.319 1.00 97.06 87 ILE A C 1
ATOM 700 O O . ILE A 1 87 ? -11.984 -2.503 36.444 1.00 97.06 87 ILE A O 1
ATOM 704 N N . GLU A 1 88 ? -13.043 -1.043 35.110 1.00 95.81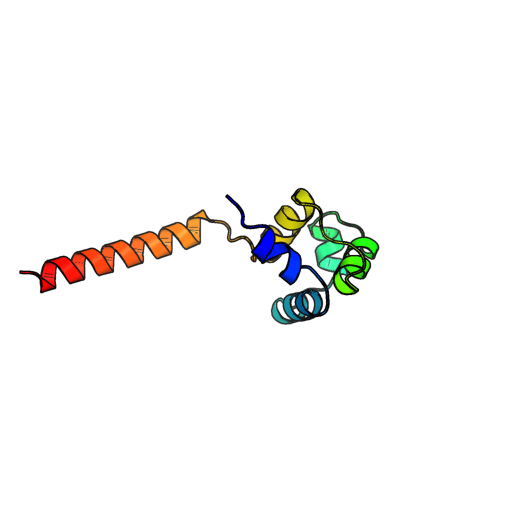 88 GLU A N 1
ATOM 705 C CA . GLU A 1 88 ? -13.697 -0.324 36.208 1.00 95.81 88 GLU A CA 1
ATOM 706 C C . GLU A 1 88 ? -14.632 -1.240 37.009 1.00 95.81 88 GLU A C 1
ATOM 708 O O . GLU A 1 88 ? -14.631 -1.206 38.237 1.00 95.81 88 GLU A O 1
ATOM 713 N N . ARG A 1 89 ? -15.392 -2.108 36.330 1.00 94.00 89 ARG A N 1
ATOM 714 C CA . ARG A 1 89 ? -16.262 -3.096 36.989 1.00 94.00 89 ARG A CA 1
ATOM 715 C C . ARG A 1 89 ? -15.496 -4.155 37.778 1.00 94.00 89 ARG A C 1
ATOM 717 O O . ARG A 1 89 ? -16.043 -4.672 38.738 1.00 94.00 89 ARG A O 1
ATOM 724 N N . LEU A 1 90 ? -14.282 -4.499 37.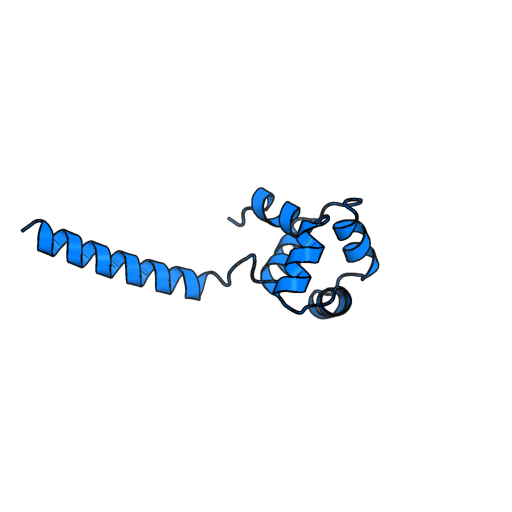350 1.00 93.19 90 LEU A N 1
ATOM 725 C CA . LEU A 1 90 ? -13.422 -5.490 38.009 1.00 93.19 90 LEU A CA 1
ATOM 726 C C . LEU A 1 90 ? -12.550 -4.889 39.120 1.00 93.19 90 LEU A C 1
ATOM 728 O O . LEU A 1 90 ? -11.946 -5.635 39.883 1.00 93.19 90 LEU A O 1
ATOM 732 N N . SER A 1 91 ? -12.455 -3.560 39.177 1.00 86.25 91 SER A N 1
ATOM 733 C CA . SER A 1 91 ? -11.673 -2.821 40.177 1.00 86.25 91 SER A CA 1
ATOM 734 C C . SER A 1 91 ? -12.538 -2.292 41.334 1.00 86.25 91 SER A C 1
ATOM 736 O O . SER A 1 91 ? -12.024 -1.572 42.188 1.00 86.25 91 SER A O 1
ATOM 738 N N . LYS A 1 92 ? -13.838 -2.619 41.341 1.00 62.72 92 LYS A N 1
ATOM 739 C CA . LYS A 1 92 ? -14.792 -2.419 42.443 1.00 62.72 92 LYS A CA 1
ATOM 740 C C . LYS A 1 92 ? -15.020 -3.744 43.155 1.00 62.72 92 LYS A C 1
ATOM 742 O O . LYS A 1 92 ? -15.180 -3.700 44.391 1.00 62.72 92 LYS A O 1
#

Mean predicted aligned error: 7.88 Å

Solvent-accessible surface area (backbone atoms only — not comparable to full-atom values): 5273 Å² total; per-residue (Å²): 133,85,64,57,83,70,48,47,63,47,60,21,25,72,46,24,57,52,52,30,58,78,67,78,49,50,68,66,56,52,17,63,78,60,73,42,59,58,66,58,55,51,33,14,36,70,58,75,45,79,72,53,72,71,56,40,50,52,49,28,42,74,71,56,74,42,60,72,57,65,62,60,50,51,53,51,52,51,54,52,47,56,51,49,58,50,50,55,65,72,74,109